Protein AF-A0AA41X0U3-F1 (afdb_monomer_lite)

InterPro domains:
  IPR011701 Major facilitator superfamily [PF07690] (2-89)
  IPR020846 Major facilitator superfamily domain [PS50850] (1-90)
  IPR036259 MFS transporter superfamily [G3DSA:1.20.1250.20] (1-90)
  IPR036259 MFS transporter superfamily [SSF103473] (1-90)

Foldseek 3Di:
DVVVLVVCLVVCCVVQVDDPVVSVVLSVLLVVLLQQLLVVLVVVCVVVHVVVSLVVLVVQLVVLVVVLVVDPDPVSNSVSSSRNSSSNND

Sequence (90 aa):
DSFLLSLLLPTLALQFGLSKAQLGMFTSVTAAGQIVGGILFGFVSDRIGRVRTALLCVGIYSLFSGLIAFAPDAHSFAALRFFGALGMGG

pLDDT: mean 74.26, std 7.01, range [48.69, 84.81]

Secondary structure (DSSP, 8-state):
-HHHHHHHHHHHHHHHT--HHHHHHHHHHHHHHHHHHHHHHHHHHHHH-HHHHHHHHHHHHHHHHHHHTT--SHHHHHHHHHHHHHTT--

Structure (mmCIF, N/CA/C/O backbone):
data_AF-A0AA41X0U3-F1
#
_entry.id   AF-A0AA41X0U3-F1
#
loop_
_atom_site.group_PDB
_atom_site.id
_atom_site.type_symbol
_atom_site.label_atom_id
_atom_site.label_alt_id
_atom_site.label_comp_id
_atom_site.label_asym_id
_atom_site.label_entity_id
_atom_site.label_seq_id
_atom_site.pdbx_PDB_ins_code
_atom_site.Cartn_x
_atom_site.Cartn_y
_atom_site.Cartn_z
_atom_site.occupancy
_atom_site.B_iso_or_equiv
_atom_site.auth_seq_id
_atom_site.auth_comp_id
_atom_site.auth_asym_id
_atom_site.auth_atom_id
_atom_site.pdbx_PDB_model_num
ATOM 1 N N . ASP A 1 1 ? 6.114 -3.048 4.140 1.00 61.50 1 ASP A N 1
ATOM 2 C CA . ASP A 1 1 ? 6.191 -3.257 2.674 1.00 61.50 1 ASP A CA 1
ATOM 3 C C . ASP A 1 1 ? 7.255 -2.515 1.898 1.00 61.50 1 ASP A C 1
ATOM 5 O O . ASP A 1 1 ? 7.813 -3.131 1.000 1.00 61.50 1 ASP A O 1
ATOM 9 N N . SER A 1 2 ? 7.550 -1.241 2.171 1.00 62.78 2 SER A N 1
ATOM 10 C CA . SER A 1 2 ? 8.542 -0.506 1.365 1.00 62.78 2 SER A CA 1
ATOM 11 C C . SER A 1 2 ? 9.924 -1.182 1.366 1.00 62.78 2 SER A C 1
ATOM 13 O O . SER A 1 2 ? 10.615 -1.181 0.354 1.00 62.78 2 SER A O 1
ATOM 15 N N . PHE A 1 3 ? 10.271 -1.876 2.458 1.00 68.38 3 PHE A N 1
ATOM 16 C CA . PHE A 1 3 ? 11.463 -2.724 2.542 1.00 68.38 3 PHE A CA 1
ATOM 17 C C . PHE A 1 3 ? 11.398 -3.969 1.634 1.00 68.38 3 PHE A C 1
ATOM 19 O O . PHE A 1 3 ? 12.358 -4.268 0.931 1.00 68.38 3 PHE A O 1
ATOM 26 N N . LEU A 1 4 ? 10.249 -4.656 1.584 1.00 70.12 4 LEU A N 1
ATOM 27 C CA . LEU A 1 4 ? 10.028 -5.797 0.684 1.00 70.12 4 LEU A CA 1
ATOM 28 C C . LEU A 1 4 ? 10.065 -5.374 -0.790 1.00 70.12 4 LEU A C 1
ATOM 30 O O . LEU A 1 4 ? 10.575 -6.120 -1.617 1.00 70.12 4 LEU A O 1
ATOM 34 N N . LEU A 1 5 ? 9.581 -4.171 -1.126 1.00 68.44 5 LEU A N 1
ATOM 35 C CA . LEU A 1 5 ? 9.740 -3.605 -2.470 1.00 68.44 5 LEU A CA 1
ATOM 36 C C . LEU A 1 5 ? 11.202 -3.381 -2.827 1.00 68.44 5 LEU A C 1
ATOM 38 O O . LEU A 1 5 ? 11.609 -3.810 -3.899 1.00 68.44 5 LEU A O 1
ATOM 42 N N . SER A 1 6 ? 11.991 -2.763 -1.945 1.00 67.50 6 SER A N 1
ATOM 43 C CA . SER A 1 6 ? 13.433 -2.595 -2.178 1.00 67.50 6 SER A CA 1
ATOM 44 C C . SER A 1 6 ? 14.158 -3.925 -2.376 1.00 67.50 6 SER A C 1
ATOM 46 O O . SER A 1 6 ? 15.086 -3.992 -3.176 1.00 67.50 6 SER A O 1
ATOM 48 N N . LEU A 1 7 ? 13.716 -4.987 -1.696 1.00 71.75 7 LEU A N 1
ATOM 49 C CA . LEU A 1 7 ? 14.285 -6.325 -1.846 1.00 71.75 7 LEU A CA 1
ATOM 50 C C . LEU A 1 7 ? 13.855 -7.018 -3.153 1.00 71.75 7 LEU A C 1
ATOM 52 O O . LEU A 1 7 ? 14.659 -7.717 -3.763 1.00 71.75 7 LEU A O 1
ATOM 56 N N . LEU A 1 8 ? 12.609 -6.811 -3.594 1.00 70.19 8 LEU A N 1
ATOM 57 C CA . LEU A 1 8 ? 12.036 -7.433 -4.798 1.00 70.19 8 LEU A CA 1
ATOM 58 C C . LEU A 1 8 ? 12.255 -6.624 -6.086 1.00 70.19 8 LEU A C 1
ATOM 60 O O . LEU A 1 8 ? 12.093 -7.141 -7.184 1.00 70.19 8 LEU A O 1
ATOM 64 N N . LEU A 1 9 ? 12.637 -5.355 -5.982 1.00 69.69 9 LEU A N 1
ATOM 65 C CA . LEU A 1 9 ? 13.005 -4.491 -7.105 1.00 69.69 9 LEU A CA 1
ATOM 66 C C . LEU A 1 9 ? 14.053 -5.127 -8.042 1.00 69.69 9 LEU A C 1
ATOM 68 O O . LEU A 1 9 ? 13.805 -5.169 -9.247 1.00 69.69 9 LEU A O 1
ATOM 72 N N . PRO A 1 10 ? 15.191 -5.656 -7.548 1.00 67.12 10 PRO A N 1
ATOM 73 C CA . PRO A 1 10 ? 16.177 -6.307 -8.409 1.00 67.12 10 PRO A CA 1
ATOM 74 C C . PRO A 1 10 ? 15.693 -7.643 -8.994 1.00 67.12 10 PRO A C 1
ATOM 76 O O . PRO A 1 10 ? 16.070 -7.976 -10.115 1.00 67.12 10 PRO A O 1
ATOM 79 N N . THR A 1 11 ? 14.838 -8.398 -8.295 1.00 68.94 11 THR A N 1
ATOM 80 C CA . THR A 1 11 ? 14.282 -9.654 -8.829 1.00 68.94 11 THR A CA 1
ATOM 81 C C . THR A 1 11 ? 13.223 -9.393 -9.899 1.00 68.94 11 THR A C 1
ATOM 83 O O . THR A 1 11 ? 13.259 -10.032 -10.944 1.00 68.94 11 THR A O 1
ATOM 86 N N . LEU A 1 12 ? 12.360 -8.389 -9.718 1.00 66.44 12 LEU A N 1
ATOM 87 C CA . LEU A 1 12 ? 11.412 -7.913 -10.735 1.00 66.44 12 LEU A CA 1
ATOM 88 C C . LEU A 1 12 ? 12.124 -7.356 -11.974 1.00 66.44 12 LEU A C 1
ATOM 90 O O . LEU A 1 12 ? 11.678 -7.593 -13.096 1.00 66.44 12 LEU A O 1
ATOM 94 N N . ALA A 1 13 ? 13.247 -6.656 -11.786 1.00 66.19 13 ALA A N 1
ATOM 95 C CA . ALA A 1 13 ? 14.082 -6.173 -12.884 1.00 66.19 13 ALA A CA 1
ATOM 96 C C . ALA A 1 13 ? 14.597 -7.322 -13.762 1.00 66.19 13 ALA A C 1
ATOM 98 O O . ALA A 1 13 ? 14.555 -7.231 -14.987 1.00 66.19 13 ALA A O 1
ATOM 99 N N . LEU A 1 14 ? 15.052 -8.408 -13.128 1.00 64.94 14 LEU A N 1
ATOM 100 C CA . LEU A 1 14 ? 15.565 -9.597 -13.810 1.00 64.94 14 LEU A CA 1
ATOM 101 C C . LEU A 1 14 ? 14.454 -10.439 -14.444 1.00 64.94 14 LEU A C 1
ATOM 103 O O . LEU A 1 14 ? 14.637 -10.954 -15.541 1.00 64.94 14 LEU A O 1
ATOM 107 N N . GLN A 1 15 ? 13.309 -10.567 -13.773 1.00 66.56 15 GLN A N 1
ATOM 108 C CA . GLN A 1 15 ? 12.215 -11.440 -14.199 1.00 66.56 15 GLN A CA 1
ATOM 109 C C . GLN A 1 15 ? 11.396 -10.847 -15.355 1.00 66.56 15 GLN A C 1
ATOM 111 O O . GLN A 1 15 ? 10.930 -11.590 -16.213 1.00 66.56 15 GLN A O 1
ATOM 116 N N . PHE A 1 16 ? 11.257 -9.519 -15.409 1.00 65.69 16 PHE A N 1
ATOM 117 C CA . PHE A 1 16 ? 10.494 -8.819 -16.450 1.00 65.69 16 PHE A CA 1
ATOM 118 C C . PHE A 1 16 ? 11.365 -8.034 -17.446 1.00 65.69 16 PHE A C 1
ATOM 120 O O . PHE A 1 16 ? 10.826 -7.390 -18.342 1.00 65.69 16 PHE A O 1
ATOM 127 N N . GLY A 1 17 ? 12.697 -8.050 -17.302 1.00 63.66 17 GLY A N 1
ATOM 128 C CA . GLY A 1 17 ? 13.610 -7.311 -18.186 1.00 63.66 17 GLY A CA 1
ATOM 129 C C . GLY A 1 17 ? 13.405 -5.789 -18.149 1.00 63.66 17 GLY A C 1
ATOM 130 O O . GLY A 1 17 ? 13.609 -5.104 -19.149 1.00 63.66 17 GLY A O 1
ATOM 131 N N . LEU A 1 18 ? 12.945 -5.258 -17.013 1.00 64.56 18 LEU A N 1
ATOM 132 C CA . LEU A 1 18 ? 12.530 -3.861 -16.874 1.00 64.56 18 LEU A CA 1
ATOM 133 C C . LEU A 1 18 ? 13.730 -2.916 -16.740 1.00 64.56 18 LEU A C 1
ATOM 135 O O . LEU A 1 18 ? 14.675 -3.169 -15.990 1.00 64.56 18 LEU A O 1
ATOM 139 N N . SER A 1 19 ? 13.651 -1.764 -17.408 1.00 66.75 19 SER A N 1
ATOM 140 C CA . SER A 1 19 ? 14.641 -0.693 -17.272 1.00 66.75 19 SER A CA 1
ATOM 141 C C . SER A 1 19 ? 14.571 -0.040 -15.884 1.00 66.75 19 SER A C 1
ATOM 143 O O . SER A 1 19 ? 13.497 0.079 -15.287 1.00 66.75 19 SER A O 1
ATOM 145 N N . LYS A 1 20 ? 15.706 0.477 -15.384 1.00 65.31 20 LYS A N 1
ATOM 146 C CA . LYS A 1 20 ? 15.784 1.224 -14.108 1.00 65.31 20 LYS A CA 1
ATOM 147 C C . LYS A 1 20 ? 14.764 2.368 -14.018 1.00 65.31 20 LYS A C 1
ATOM 149 O O . LYS A 1 20 ? 14.287 2.669 -12.928 1.00 65.31 20 LYS A O 1
ATOM 154 N N . ALA A 1 21 ? 14.391 2.967 -15.152 1.00 69.62 21 ALA A N 1
ATOM 155 C CA . ALA A 1 21 ? 13.372 4.014 -15.211 1.00 69.62 21 ALA A CA 1
ATOM 156 C C . ALA A 1 21 ? 11.960 3.503 -14.853 1.00 69.62 21 ALA A C 1
ATOM 158 O O . ALA A 1 21 ? 11.234 4.167 -14.115 1.00 69.62 21 ALA A O 1
ATOM 159 N N . GLN A 1 22 ? 11.585 2.302 -15.309 1.00 66.75 22 GLN A N 1
ATOM 160 C CA . GLN A 1 22 ? 10.285 1.696 -14.988 1.00 66.75 22 GLN A CA 1
ATOM 161 C C . GLN A 1 22 ? 10.210 1.281 -13.517 1.00 66.75 22 GLN A C 1
ATOM 163 O O . GLN A 1 22 ? 9.181 1.468 -12.875 1.00 66.75 22 GLN A O 1
ATOM 168 N N . LEU A 1 23 ? 11.319 0.797 -12.954 1.00 68.31 23 LEU A N 1
ATOM 169 C CA . LEU A 1 23 ? 11.425 0.482 -11.527 1.00 68.31 23 LEU A CA 1
ATOM 170 C C . LEU A 1 23 ? 11.224 1.724 -10.645 1.00 68.31 23 LEU A C 1
ATOM 172 O O . LEU A 1 23 ? 10.525 1.648 -9.637 1.00 68.31 23 LEU A O 1
ATOM 176 N N . GLY A 1 24 ? 11.771 2.873 -11.056 1.00 71.62 24 GLY A N 1
ATOM 177 C CA . GLY A 1 24 ? 11.511 4.158 -10.401 1.00 71.62 24 GLY A CA 1
ATOM 178 C C . GLY A 1 24 ? 10.047 4.595 -10.508 1.00 71.62 24 GLY A C 1
ATOM 179 O O . GLY A 1 24 ? 9.458 5.030 -9.524 1.00 71.62 24 GLY A O 1
ATOM 180 N N . MET A 1 25 ? 9.412 4.409 -11.669 1.00 72.56 25 MET A N 1
ATOM 181 C CA . MET A 1 25 ? 7.976 4.678 -11.815 1.00 72.56 25 MET A CA 1
ATOM 182 C C . MET A 1 25 ? 7.117 3.789 -10.908 1.00 72.56 25 MET A C 1
ATOM 184 O O . MET A 1 25 ? 6.151 4.279 -10.322 1.00 72.56 25 MET A O 1
ATOM 188 N N . PHE A 1 26 ? 7.476 2.515 -10.727 1.00 72.50 26 PHE A N 1
ATOM 189 C CA . PHE A 1 26 ? 6.742 1.609 -9.839 1.00 72.50 26 PHE A CA 1
ATOM 190 C C . PHE A 1 26 ? 6.784 2.042 -8.373 1.00 72.50 26 PHE A C 1
ATOM 192 O O . PHE A 1 26 ? 5.758 1.984 -7.685 1.00 72.50 26 PHE A O 1
ATOM 199 N N . THR A 1 27 ? 7.934 2.504 -7.881 1.00 72.88 27 THR A N 1
ATOM 200 C CA . THR A 1 27 ? 8.037 3.002 -6.503 1.00 72.88 27 THR A CA 1
ATOM 201 C C . THR A 1 27 ? 7.272 4.307 -6.322 1.00 72.88 27 THR A C 1
ATOM 203 O O . THR A 1 27 ? 6.564 4.445 -5.326 1.00 72.88 27 THR A O 1
ATOM 206 N N . SER A 1 28 ? 7.325 5.221 -7.296 1.00 79.81 28 SER A N 1
ATOM 207 C CA . SER A 1 28 ? 6.556 6.471 -7.267 1.00 79.81 2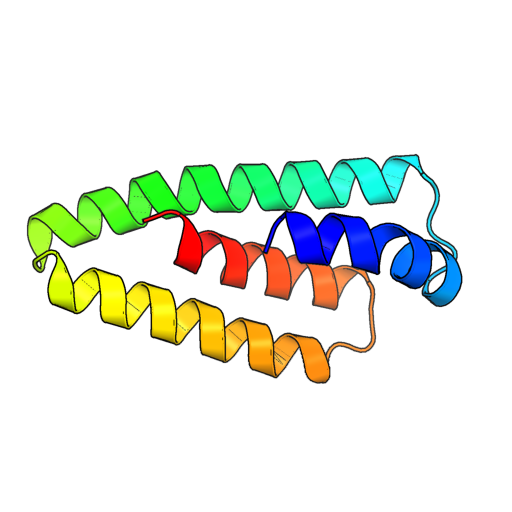8 SER A CA 1
ATOM 208 C C . SER A 1 28 ? 5.047 6.230 -7.269 1.00 79.81 28 SER A C 1
ATOM 210 O O . SER A 1 28 ? 4.340 6.825 -6.460 1.00 79.81 28 SER A O 1
ATOM 212 N N . VAL A 1 29 ? 4.551 5.326 -8.121 1.00 77.00 29 VAL A N 1
ATOM 213 C CA . VAL A 1 29 ? 3.128 4.943 -8.152 1.00 77.00 29 VAL A CA 1
ATOM 214 C C . VAL A 1 29 ? 2.714 4.322 -6.823 1.00 77.00 29 VAL A C 1
ATOM 216 O O . VAL A 1 29 ? 1.678 4.685 -6.273 1.00 77.00 29 VAL A O 1
ATOM 219 N N . THR A 1 30 ? 3.543 3.446 -6.253 1.00 76.06 30 THR A N 1
ATOM 220 C CA . THR A 1 30 ? 3.239 2.839 -4.951 1.00 76.06 30 THR A CA 1
ATOM 221 C C . THR A 1 30 ? 3.194 3.883 -3.832 1.00 76.06 30 THR A C 1
ATOM 223 O O . THR A 1 30 ? 2.269 3.869 -3.024 1.00 76.06 30 THR A O 1
ATOM 226 N N . ALA A 1 31 ? 4.152 4.814 -3.799 1.00 78.31 31 ALA A N 1
ATOM 227 C CA . ALA A 1 31 ? 4.178 5.899 -2.820 1.00 78.31 31 ALA A CA 1
ATOM 228 C C . ALA A 1 31 ? 2.956 6.821 -2.962 1.00 78.31 31 ALA A C 1
ATOM 230 O O . ALA A 1 31 ? 2.324 7.169 -1.967 1.00 78.31 31 ALA A O 1
ATOM 231 N N . ALA A 1 32 ? 2.566 7.152 -4.196 1.00 82.19 32 ALA A N 1
ATOM 232 C CA . ALA A 1 32 ? 1.342 7.900 -4.462 1.00 82.19 32 ALA A CA 1
ATOM 233 C C . ALA A 1 32 ? 0.098 7.147 -3.957 1.00 82.19 32 ALA A C 1
ATOM 235 O O . ALA A 1 32 ? -0.763 7.749 -3.318 1.00 82.19 32 ALA A O 1
ATOM 236 N N . GLY A 1 33 ? 0.035 5.828 -4.166 1.00 79.12 33 GLY A N 1
ATOM 237 C CA . GLY A 1 33 ? -1.032 4.971 -3.642 1.00 79.12 33 GLY A CA 1
ATOM 238 C C . GLY A 1 33 ? -1.119 4.994 -2.116 1.00 79.12 33 GLY A C 1
ATOM 239 O O . GLY A 1 33 ? -2.212 5.099 -1.575 1.00 79.12 33 GLY A O 1
ATOM 240 N N . GLN A 1 34 ? 0.014 4.989 -1.409 1.00 81.19 34 GLN A N 1
ATOM 241 C CA . GLN A 1 34 ? 0.031 5.101 0.057 1.00 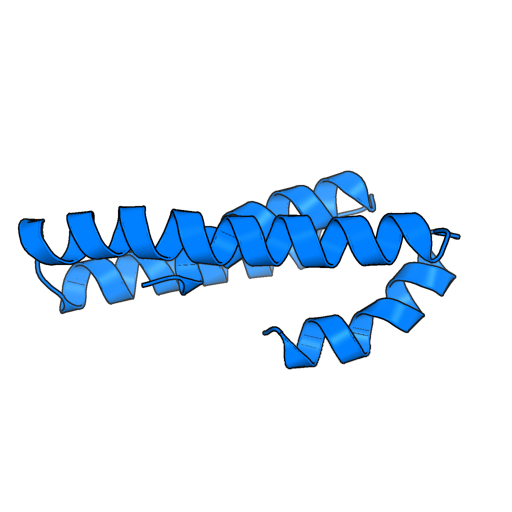81.19 34 GLN A CA 1
ATOM 242 C C . GLN A 1 34 ? -0.500 6.453 0.545 1.00 81.19 34 GLN A C 1
ATOM 244 O O . GLN A 1 34 ? -1.290 6.491 1.484 1.00 81.19 34 GLN A O 1
ATOM 249 N N . ILE A 1 35 ? -0.117 7.555 -0.109 1.00 83.44 35 ILE A N 1
ATOM 250 C CA . ILE A 1 35 ? -0.582 8.903 0.255 1.00 8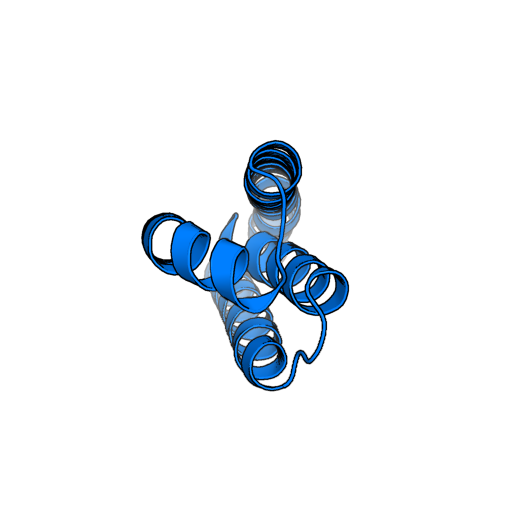3.44 35 ILE A CA 1
ATOM 251 C C . ILE A 1 35 ? -2.094 9.022 0.042 1.00 83.44 35 ILE A C 1
ATOM 253 O O . ILE A 1 35 ? -2.823 9.445 0.937 1.00 83.44 35 ILE A O 1
ATOM 257 N N . VAL A 1 36 ? -2.578 8.613 -1.134 1.00 84.81 36 VAL A N 1
ATOM 258 C CA . VAL A 1 36 ? -4.009 8.660 -1.469 1.00 84.81 36 VAL A CA 1
ATOM 259 C C . VAL A 1 36 ? -4.809 7.741 -0.546 1.00 84.81 36 VAL A C 1
ATOM 261 O O . VAL A 1 36 ? -5.878 8.119 -0.068 1.00 84.81 36 VAL A O 1
ATOM 264 N N . GLY A 1 37 ? -4.263 6.564 -0.249 1.00 79.88 37 GLY A N 1
ATOM 265 C CA . GLY A 1 37 ? -4.845 5.591 0.664 1.00 79.88 37 GLY A CA 1
ATOM 266 C C . GLY A 1 37 ? -4.987 6.156 2.065 1.00 79.88 37 GLY A C 1
ATOM 267 O O . GLY A 1 37 ? -6.066 6.097 2.639 1.00 79.88 37 GLY A O 1
ATOM 268 N N . GLY A 1 38 ? -3.943 6.797 2.584 1.00 79.69 38 GLY A N 1
ATOM 269 C CA . GLY A 1 38 ? -3.975 7.388 3.918 1.00 79.69 38 GLY A CA 1
ATOM 270 C C . GLY A 1 38 ? -4.959 8.529 4.061 1.00 79.69 38 GLY A C 1
ATOM 271 O O . GLY A 1 38 ? -5.634 8.629 5.080 1.00 79.69 38 GLY A O 1
ATOM 272 N N . ILE A 1 39 ? -5.124 9.343 3.020 1.00 83.06 39 ILE A N 1
ATOM 273 C CA . ILE A 1 39 ? -6.128 10.409 3.028 1.00 83.06 39 ILE A CA 1
ATOM 274 C C . ILE A 1 39 ? -7.540 9.810 2.988 1.00 83.06 39 ILE A C 1
ATOM 276 O O . ILE A 1 39 ? -8.384 10.187 3.799 1.00 83.06 39 ILE A O 1
ATOM 280 N N . LEU A 1 40 ? -7.802 8.858 2.0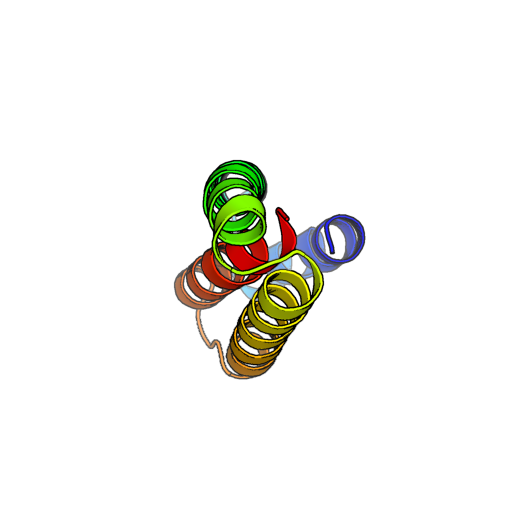83 1.00 81.75 40 LEU A N 1
ATOM 281 C CA . LEU A 1 40 ? -9.119 8.228 1.949 1.00 81.75 40 LEU A CA 1
ATOM 282 C C . LEU A 1 40 ? -9.492 7.426 3.198 1.00 81.75 40 LEU A C 1
ATOM 284 O O . LEU A 1 40 ? -10.546 7.661 3.785 1.00 81.75 40 LEU A O 1
ATOM 288 N N . PHE A 1 41 ? -8.631 6.504 3.625 1.00 77.25 41 PHE A N 1
ATOM 289 C CA . PHE A 1 41 ? -8.874 5.677 4.802 1.00 77.25 41 PHE A CA 1
ATOM 290 C C . PHE A 1 41 ? -8.794 6.488 6.098 1.00 77.25 41 PHE A C 1
ATOM 292 O O . PHE A 1 41 ? -9.562 6.209 7.009 1.00 77.25 41 PHE A O 1
ATOM 299 N N . GLY A 1 42 ? -7.996 7.553 6.175 1.00 78.25 42 GLY A N 1
ATOM 300 C CA . GLY A 1 42 ? -8.040 8.503 7.292 1.00 78.25 42 GLY A CA 1
ATOM 301 C C . GLY A 1 42 ? -9.413 9.169 7.426 1.00 78.25 42 GLY A C 1
ATOM 302 O O . GLY A 1 42 ? -10.019 9.138 8.496 1.00 78.25 42 GLY A O 1
ATOM 303 N N . PHE A 1 43 ? -9.980 9.650 6.316 1.00 81.69 43 PHE A N 1
ATOM 304 C CA . PHE A 1 43 ? -11.326 10.240 6.303 1.00 81.69 43 PHE A CA 1
ATOM 305 C C . PHE A 1 43 ? -12.423 9.223 6.658 1.00 81.69 43 PHE A C 1
ATOM 307 O O . PHE A 1 43 ? -13.417 9.544 7.314 1.00 81.69 43 PHE A O 1
ATOM 314 N N . VAL A 1 44 ? -12.254 7.973 6.220 1.00 80.25 44 VAL A N 1
ATOM 315 C CA . VAL A 1 44 ? -13.154 6.858 6.550 1.00 80.25 44 VAL A CA 1
ATOM 316 C C . VAL A 1 44 ? -13.031 6.475 8.033 1.00 80.25 44 VAL A C 1
ATOM 318 O O . VAL A 1 44 ? -14.049 6.207 8.675 1.00 80.25 44 VAL A O 1
ATOM 321 N N . SER A 1 45 ? -11.824 6.524 8.605 1.00 81.56 45 SER A N 1
ATOM 322 C CA . SER A 1 45 ? -11.546 6.272 10.026 1.00 81.56 45 SER A CA 1
ATOM 323 C C . SER A 1 45 ? -12.307 7.222 10.933 1.00 81.56 45 SER A C 1
ATOM 325 O O . SER A 1 45 ? -12.922 6.771 11.906 1.00 81.56 45 SER A O 1
ATOM 327 N N . ASP A 1 46 ? -12.355 8.498 10.567 1.00 82.69 46 ASP A N 1
ATOM 328 C CA . ASP A 1 46 ? -13.079 9.513 11.331 1.00 82.69 46 ASP A CA 1
ATOM 329 C C . ASP A 1 46 ? -14.601 9.311 11.288 1.00 82.69 46 ASP A C 1
ATOM 331 O O . ASP A 1 46 ? -15.308 9.699 12.218 1.00 82.69 46 ASP A O 1
ATOM 335 N N . ARG A 1 47 ? -15.125 8.652 10.245 1.00 82.56 47 ARG A N 1
ATOM 336 C CA . ARG A 1 47 ? -16.573 8.460 10.053 1.00 82.56 47 ARG A CA 1
ATOM 337 C C . ARG A 1 47 ? -17.113 7.142 10.604 1.00 82.56 47 ARG A C 1
ATOM 339 O O . ARG A 1 47 ? -18.227 7.107 11.117 1.00 82.56 47 ARG A O 1
ATOM 346 N N . ILE A 1 48 ? -16.365 6.050 10.444 1.00 80.31 48 ILE A N 1
ATOM 347 C CA . ILE A 1 48 ? -16.818 4.679 10.762 1.00 80.31 48 ILE A CA 1
ATOM 348 C C . ILE A 1 48 ? -16.142 4.145 12.040 1.00 80.31 48 ILE A C 1
ATOM 350 O O . ILE A 1 48 ? -16.550 3.119 12.591 1.00 80.31 48 ILE A O 1
ATOM 354 N N . GLY A 1 49 ? -15.133 4.857 12.546 1.00 77.12 49 GLY A N 1
ATOM 355 C CA . GLY A 1 49 ? -14.351 4.492 13.718 1.00 77.12 49 GLY A CA 1
ATOM 356 C C . GLY A 1 49 ? -13.035 3.799 13.356 1.00 77.12 49 GLY A C 1
ATOM 357 O O . GLY A 1 49 ? -12.946 2.992 12.422 1.00 77.12 49 GLY A O 1
ATOM 358 N N . ARG A 1 50 ? -12.007 4.087 14.161 1.00 77.81 50 ARG A N 1
ATOM 359 C CA . ARG A 1 50 ? -10.605 3.692 13.938 1.00 77.81 50 ARG A CA 1
ATOM 360 C C . ARG A 1 50 ? -10.402 2.184 13.746 1.00 77.81 50 ARG A C 1
ATOM 362 O O . ARG A 1 50 ? -9.643 1.761 12.883 1.00 77.81 50 ARG A O 1
ATOM 369 N N . VAL A 1 51 ? -11.122 1.360 14.513 1.00 82.38 51 VAL A N 1
ATOM 370 C CA . VAL A 1 51 ? -10.964 -0.110 14.505 1.00 82.38 51 VAL A CA 1
ATOM 371 C C . VAL A 1 51 ? -11.534 -0.755 13.238 1.00 82.38 51 VAL A C 1
ATOM 373 O O . VAL A 1 51 ? -10.911 -1.642 12.659 1.00 82.38 51 VAL A O 1
ATOM 376 N N . ARG A 1 52 ? -12.708 -0.306 12.776 1.00 82.81 52 ARG A N 1
ATOM 377 C CA . ARG A 1 52 ? -13.343 -0.854 11.564 1.00 82.81 52 ARG A CA 1
ATOM 378 C C . ARG A 1 52 ? -12.544 -0.511 10.317 1.00 82.81 52 ARG A C 1
ATOM 380 O O . ARG A 1 52 ? -12.430 -1.330 9.413 1.00 82.81 52 ARG A O 1
ATOM 387 N N . THR A 1 53 ? -11.958 0.677 10.308 1.00 81.81 53 THR A N 1
ATOM 388 C CA . THR A 1 53 ? -11.145 1.145 9.191 1.00 81.81 53 THR A CA 1
ATOM 389 C C . THR A 1 53 ? -9.815 0.412 9.126 1.00 81.81 53 THR A C 1
ATOM 391 O O . THR A 1 53 ? -9.450 -0.048 8.052 1.00 81.81 53 THR A O 1
ATOM 394 N N . ALA A 1 54 ? -9.167 0.161 10.270 1.00 80.06 54 ALA A N 1
ATOM 395 C CA . ALA A 1 54 ? -7.987 -0.701 10.325 1.00 80.06 54 ALA A CA 1
ATOM 396 C C . ALA A 1 54 ? -8.274 -2.123 9.801 1.00 80.06 54 ALA A C 1
ATOM 398 O O . ALA A 1 54 ? -7.479 -2.668 9.040 1.00 80.06 54 ALA A O 1
ATOM 399 N N . LEU A 1 55 ? -9.429 -2.714 10.136 1.00 83.31 55 LEU A N 1
ATOM 400 C CA . LEU A 1 55 ? -9.830 -4.022 9.595 1.00 83.31 55 LEU A CA 1
ATOM 401 C C . LEU A 1 55 ? -10.076 -3.989 8.079 1.00 83.31 55 LEU A C 1
ATOM 403 O O . LEU A 1 55 ? -9.677 -4.917 7.381 1.00 83.31 55 LEU A O 1
ATOM 407 N N . LEU A 1 56 ? -10.698 -2.926 7.560 1.00 81.94 56 LEU A N 1
ATOM 408 C CA . LEU A 1 56 ? -10.903 -2.718 6.121 1.00 81.94 56 LEU A CA 1
ATOM 409 C C . LEU A 1 56 ? -9.570 -2.578 5.376 1.00 81.94 56 LEU A C 1
ATOM 411 O O . LEU A 1 56 ? -9.356 -3.254 4.373 1.00 81.94 56 LEU A O 1
ATOM 415 N N . CYS A 1 57 ? -8.664 -1.760 5.910 1.00 80.94 57 CYS A N 1
ATOM 416 C CA . CYS A 1 57 ? -7.295 -1.579 5.439 1.00 80.94 57 CYS A CA 1
ATOM 417 C C . CYS A 1 57 ? -6.542 -2.912 5.353 1.00 80.94 57 CYS A C 1
ATOM 419 O O . CYS A 1 57 ? -6.045 -3.285 4.290 1.00 80.94 57 CYS A O 1
ATOM 421 N N . VAL A 1 58 ? -6.528 -3.677 6.450 1.00 81.81 58 VAL A N 1
ATOM 422 C CA . VAL A 1 58 ? -5.868 -4.991 6.522 1.00 81.81 58 VAL A CA 1
ATOM 423 C C . VAL A 1 58 ? -6.525 -6.009 5.587 1.00 81.81 58 VAL A C 1
ATOM 425 O O . VAL A 1 58 ? -5.818 -6.803 4.963 1.00 81.81 58 VAL A O 1
ATOM 428 N N . GLY A 1 59 ? -7.853 -5.981 5.455 1.00 83.88 59 GLY A N 1
ATOM 429 C CA . GLY A 1 59 ? -8.599 -6.850 4.547 1.00 83.88 59 GLY A CA 1
ATOM 430 C C . GLY A 1 59 ? -8.262 -6.578 3.083 1.00 83.88 59 GLY A C 1
ATOM 431 O O . GLY A 1 59 ? -7.917 -7.504 2.354 1.00 83.88 59 GLY A O 1
ATOM 432 N N . ILE A 1 60 ? -8.282 -5.308 2.672 1.00 81.50 60 ILE A N 1
ATOM 433 C CA . ILE A 1 60 ? -7.902 -4.874 1.322 1.00 81.50 60 ILE A CA 1
ATOM 434 C C . ILE A 1 60 ? -6.441 -5.235 1.057 1.00 81.50 60 ILE A C 1
ATOM 436 O O . ILE A 1 60 ? -6.147 -5.913 0.076 1.00 81.50 60 ILE A O 1
ATOM 440 N N . TYR A 1 61 ? -5.532 -4.867 1.959 1.00 80.50 61 TYR A N 1
ATOM 441 C CA . TYR A 1 61 ? -4.115 -5.184 1.817 1.00 80.50 61 TYR A CA 1
ATOM 442 C C . TYR A 1 61 ? -3.871 -6.694 1.675 1.00 80.50 61 TYR A C 1
ATOM 444 O O . TYR A 1 61 ? -3.173 -7.110 0.752 1.00 80.50 61 TYR A O 1
ATOM 452 N N . SER A 1 62 ? -4.479 -7.525 2.526 1.00 82.31 62 SER A N 1
ATOM 453 C CA . SER A 1 62 ? -4.295 -8.983 2.478 1.00 82.31 62 SER A CA 1
ATOM 454 C C . SER A 1 62 ? -4.891 -9.603 1.218 1.00 82.31 62 SER A C 1
ATOM 456 O O . SER A 1 62 ? -4.272 -10.484 0.625 1.00 82.31 62 SER A O 1
ATOM 458 N N . LEU A 1 63 ? -6.059 -9.127 0.776 1.00 84.25 63 LEU A N 1
ATOM 459 C CA . LEU A 1 63 ? -6.707 -9.611 -0.439 1.00 84.25 63 LEU A CA 1
ATOM 460 C C . LEU A 1 63 ? -5.828 -9.319 -1.660 1.00 84.25 63 LEU A C 1
ATOM 462 O O . LEU A 1 63 ? -5.459 -10.232 -2.396 1.00 84.25 63 LEU A O 1
ATOM 466 N N . PHE A 1 64 ? -5.422 -8.060 -1.831 1.00 80.38 64 PHE A N 1
ATOM 467 C CA . PHE A 1 64 ? -4.568 -7.655 -2.944 1.00 80.38 64 PHE A CA 1
ATOM 468 C C . PHE A 1 64 ? -3.179 -8.299 -2.871 1.00 80.38 64 PHE A C 1
ATOM 470 O O . PHE A 1 64 ? -2.660 -8.711 -3.903 1.00 80.38 64 PHE A O 1
ATOM 477 N N . SER A 1 65 ? -2.606 -8.469 -1.676 1.00 76.44 65 SER A N 1
ATOM 478 C CA . SER A 1 65 ? -1.337 -9.183 -1.480 1.00 76.44 65 SER A CA 1
ATOM 479 C C . SER A 1 65 ? -1.434 -10.663 -1.876 1.00 76.44 65 SER A C 1
ATOM 481 O O . SER A 1 65 ? -0.545 -11.183 -2.546 1.00 76.44 65 SER A O 1
ATOM 483 N N . GLY A 1 66 ? -2.550 -11.329 -1.566 1.00 79.38 66 GLY A N 1
ATOM 484 C CA . GLY A 1 66 ? -2.819 -12.689 -2.038 1.00 79.38 66 GLY A CA 1
ATOM 485 C C . GLY A 1 66 ? -2.979 -12.771 -3.559 1.00 79.38 66 GLY A C 1
ATOM 486 O O . GLY A 1 66 ? -2.450 -13.685 -4.188 1.00 79.38 66 GLY A O 1
ATOM 487 N N . LEU A 1 67 ? -3.640 -11.784 -4.172 1.00 80.31 67 LEU A N 1
ATOM 488 C CA . LEU A 1 67 ? -3.790 -11.702 -5.630 1.00 80.31 67 LEU A CA 1
ATOM 489 C C . LEU A 1 67 ? -2.463 -11.446 -6.359 1.00 80.31 67 LEU A C 1
ATOM 491 O O . LEU A 1 67 ? -2.300 -11.902 -7.489 1.00 80.31 67 LEU A O 1
ATOM 495 N N . ILE A 1 68 ? -1.500 -10.771 -5.723 1.00 74.25 68 ILE A N 1
ATOM 496 C CA . ILE A 1 68 ? -0.158 -10.564 -6.288 1.00 74.25 68 ILE A CA 1
ATOM 497 C C . ILE A 1 68 ? 0.543 -11.902 -6.571 1.00 74.25 68 ILE A C 1
ATOM 499 O O . ILE A 1 68 ? 1.257 -12.004 -7.566 1.00 74.25 68 ILE A O 1
ATOM 503 N N . ALA A 1 69 ? 0.303 -12.942 -5.763 1.00 73.56 69 ALA A N 1
ATOM 504 C CA . ALA A 1 69 ? 0.885 -14.270 -5.986 1.00 73.56 69 ALA A CA 1
ATOM 505 C C . ALA A 1 69 ? 0.430 -14.922 -7.306 1.00 73.56 69 ALA A C 1
ATOM 507 O O . ALA A 1 69 ? 1.120 -15.794 -7.828 1.00 73.56 69 ALA A O 1
ATOM 508 N N . PHE A 1 70 ? -0.704 -14.482 -7.856 1.00 76.06 70 PHE A N 1
ATOM 509 C CA . PHE A 1 70 ? -1.252 -14.957 -9.126 1.00 76.06 70 PHE A CA 1
ATOM 510 C C . PHE A 1 70 ? -0.978 -14.004 -10.297 1.00 76.06 70 PHE A C 1
ATOM 512 O O . PHE A 1 70 ? -1.466 -14.262 -11.393 1.00 76.06 70 PHE A O 1
ATOM 519 N N . ALA A 1 71 ? -0.240 -12.906 -10.099 1.00 69.38 71 ALA A N 1
ATOM 520 C CA . ALA A 1 71 ? -0.005 -11.911 -11.142 1.00 69.38 71 ALA A CA 1
ATOM 521 C C . ALA A 1 71 ? 1.062 -12.391 -12.154 1.00 69.38 71 ALA A C 1
ATOM 523 O O . ALA A 1 71 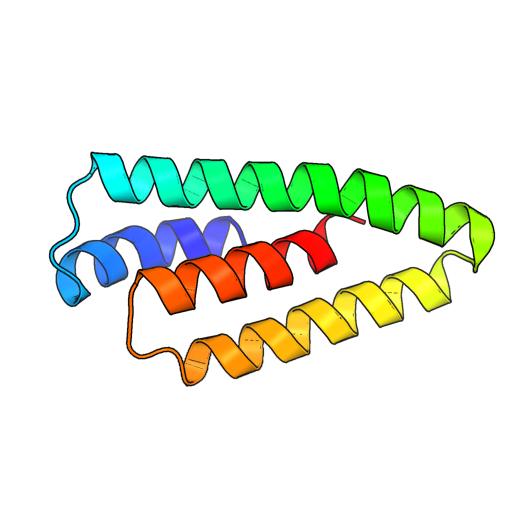? 2.227 -12.522 -11.774 1.00 69.38 71 ALA A O 1
ATOM 524 N N . PRO A 1 72 ? 0.708 -12.610 -13.439 1.00 67.38 72 PRO A N 1
ATOM 525 C CA . PRO A 1 72 ? 1.655 -13.086 -14.451 1.00 67.38 72 PRO A CA 1
ATOM 526 C C . PRO A 1 72 ? 2.471 -11.956 -15.105 1.00 67.38 72 PRO A C 1
ATOM 528 O O . PRO A 1 72 ? 3.546 -12.211 -15.638 1.00 67.38 72 PRO A O 1
ATOM 531 N N . ASP A 1 73 ? 1.996 -10.706 -15.027 1.00 72.50 73 ASP A N 1
ATOM 532 C CA . ASP A 1 73 ? 2.566 -9.549 -15.729 1.00 72.50 73 ASP A CA 1
ATOM 533 C C . ASP A 1 73 ? 2.991 -8.424 -14.778 1.00 72.50 73 ASP A C 1
ATOM 535 O O . ASP A 1 73 ? 2.321 -8.148 -13.778 1.00 72.50 73 ASP A O 1
ATOM 539 N N . ALA A 1 74 ? 4.047 -7.686 -15.145 1.00 68.62 74 ALA A N 1
ATOM 540 C CA . ALA A 1 74 ? 4.562 -6.543 -14.381 1.00 68.62 74 ALA A CA 1
ATOM 541 C C . ALA A 1 74 ? 3.509 -5.443 -14.148 1.00 68.62 74 ALA A C 1
ATOM 543 O O . ALA A 1 74 ? 3.452 -4.841 -13.075 1.00 68.62 74 ALA A O 1
ATOM 544 N N . HIS A 1 75 ? 2.649 -5.192 -15.139 1.00 70.75 75 HIS A N 1
ATOM 545 C CA . HIS A 1 75 ? 1.569 -4.208 -15.031 1.00 70.75 75 HIS A CA 1
ATOM 546 C C . HIS A 1 75 ? 0.485 -4.651 -14.045 1.00 70.75 75 HIS A C 1
ATOM 548 O O . HIS A 1 75 ? 0.048 -3.855 -13.215 1.00 70.75 75 HIS A O 1
ATOM 554 N N . SER A 1 76 ? 0.098 -5.927 -14.092 1.00 71.44 76 SER A N 1
ATOM 555 C CA . SER A 1 76 ? -0.872 -6.526 -13.171 1.00 71.44 76 SER A CA 1
ATOM 556 C C . SER A 1 76 ? -0.331 -6.542 -11.743 1.00 71.44 76 SER A C 1
ATOM 558 O O . SER A 1 76 ? -1.027 -6.133 -10.814 1.00 71.44 76 SER A O 1
ATOM 560 N N . PHE A 1 77 ? 0.942 -6.914 -11.575 1.00 74.75 77 PHE A N 1
ATOM 561 C CA . PHE A 1 77 ? 1.646 -6.875 -10.294 1.00 74.75 77 PHE A CA 1
ATOM 562 C C . PHE A 1 77 ? 1.613 -5.468 -9.688 1.00 74.75 77 PHE A C 1
ATOM 564 O O . PHE A 1 77 ? 1.294 -5.295 -8.515 1.00 74.75 77 PHE A O 1
ATOM 571 N N . ALA A 1 78 ? 1.876 -4.444 -10.495 1.00 70.94 78 ALA A N 1
ATOM 572 C CA . ALA A 1 78 ? 1.891 -3.066 -10.036 1.00 70.94 78 ALA A CA 1
ATOM 573 C C . ALA A 1 78 ? 0.517 -2.470 -9.757 1.00 70.94 78 ALA A C 1
ATOM 575 O O . ALA A 1 78 ? 0.373 -1.728 -8.789 1.00 70.94 78 ALA A O 1
ATOM 576 N N . ALA A 1 79 ? -0.490 -2.802 -10.566 1.00 74.06 79 ALA A N 1
ATOM 577 C CA . ALA A 1 79 ? -1.862 -2.387 -10.316 1.00 74.06 79 ALA A CA 1
ATOM 578 C C . ALA A 1 79 ? -2.358 -2.984 -8.992 1.00 74.06 79 ALA A C 1
ATOM 580 O O . ALA A 1 79 ? -2.789 -2.251 -8.104 1.00 74.06 79 ALA A O 1
ATOM 581 N N . LEU A 1 80 ? -2.199 -4.298 -8.806 1.00 75.44 80 LEU A N 1
ATOM 582 C CA . LEU A 1 80 ? -2.540 -4.981 -7.556 1.00 75.44 80 LEU A CA 1
ATOM 583 C C . LEU A 1 80 ? -1.765 -4.403 -6.366 1.00 75.44 80 LEU A C 1
ATOM 585 O O . LEU A 1 80 ? -2.332 -4.218 -5.291 1.00 75.44 80 LEU A O 1
ATOM 589 N N . ARG A 1 81 ? -0.491 -4.046 -6.561 1.00 73.12 81 ARG A N 1
ATOM 590 C CA . ARG A 1 81 ? 0.333 -3.419 -5.523 1.00 73.12 81 ARG A CA 1
ATOM 591 C C . ARG A 1 81 ? -0.098 -1.995 -5.200 1.00 73.12 81 ARG A C 1
ATOM 593 O O . ARG A 1 81 ? -0.064 -1.632 -4.032 1.00 73.12 81 ARG A O 1
ATOM 600 N N . PHE A 1 82 ? -0.548 -1.217 -6.181 1.00 75.00 82 PHE A N 1
ATOM 601 C CA . PHE A 1 82 ? -1.127 0.109 -5.964 1.00 75.00 82 PHE A CA 1
ATOM 602 C C . PHE A 1 82 ? -2.402 0.019 -5.118 1.00 75.00 82 PHE A C 1
ATOM 604 O O . PHE A 1 82 ? -2.528 0.726 -4.120 1.00 75.00 82 PHE A O 1
ATOM 611 N N . PHE A 1 83 ? -3.300 -0.914 -5.447 1.00 75.50 83 PHE A N 1
ATOM 612 C CA . PHE A 1 83 ? -4.518 -1.160 -4.668 1.00 75.50 83 PHE A CA 1
ATOM 613 C C . PHE A 1 83 ? -4.244 -1.734 -3.272 1.00 75.50 83 PHE A C 1
ATOM 615 O O . PHE A 1 83 ? -4.877 -1.316 -2.305 1.00 75.50 83 PHE A O 1
ATOM 622 N N . GLY A 1 84 ? -3.255 -2.617 -3.124 1.00 74.81 84 GLY A N 1
ATOM 623 C CA . GLY A 1 84 ? -2.804 -3.076 -1.809 1.00 74.81 84 GLY A CA 1
ATOM 624 C C . GLY A 1 84 ? -2.162 -1.955 -0.981 1.00 74.81 84 GLY A C 1
ATOM 625 O O . GLY A 1 84 ? -2.402 -1.856 0.220 1.00 74.81 84 GLY A O 1
ATOM 626 N N . ALA A 1 85 ? -1.383 -1.076 -1.615 1.00 70.69 85 ALA A N 1
ATOM 627 C CA . ALA A 1 85 ? -0.733 0.061 -0.967 1.00 70.69 85 ALA A CA 1
ATOM 628 C C . ALA A 1 85 ? -1.728 1.140 -0.519 1.00 70.69 85 ALA A C 1
ATOM 630 O O . ALA A 1 85 ? -1.514 1.744 0.531 1.00 70.69 85 ALA A O 1
ATOM 631 N N . LEU A 1 86 ? -2.832 1.322 -1.253 1.00 73.81 86 LEU A N 1
ATOM 632 C CA . LEU A 1 86 ? -3.962 2.149 -0.823 1.00 73.81 86 LEU A CA 1
ATOM 633 C C . LEU A 1 86 ? -4.491 1.686 0.546 1.00 73.81 86 LEU A C 1
ATOM 635 O O . LEU A 1 86 ? -4.754 2.515 1.410 1.00 73.81 86 LEU A O 1
ATOM 639 N N . GLY A 1 87 ? -4.575 0.373 0.780 1.00 68.06 87 GLY A N 1
ATOM 640 C CA . GLY A 1 87 ?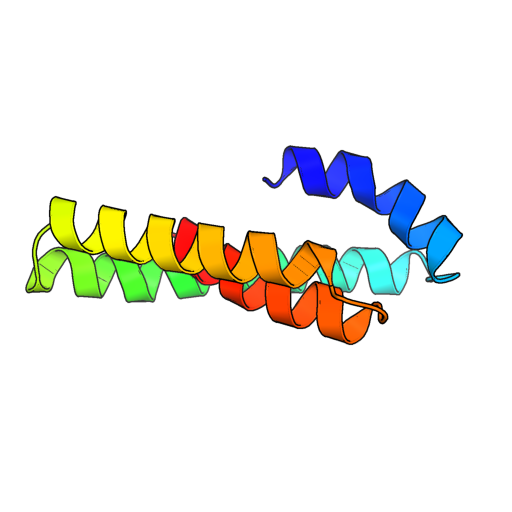 -5.042 -0.196 2.048 1.00 68.06 87 GLY A CA 1
ATOM 641 C C . GLY A 1 87 ? -4.086 -0.027 3.235 1.00 68.06 87 GLY A C 1
ATOM 642 O O . GLY A 1 87 ? -4.515 -0.194 4.363 1.00 68.06 87 GLY A O 1
ATOM 643 N N . MET A 1 88 ? -2.809 0.310 3.031 1.00 64.56 88 MET A N 1
ATOM 644 C CA . MET A 1 88 ? -1.849 0.510 4.133 1.00 64.56 88 MET A CA 1
ATOM 645 C C . MET A 1 88 ? -1.581 1.973 4.483 1.00 64.56 88 MET A C 1
ATOM 647 O O . MET A 1 88 ? -0.793 2.243 5.385 1.00 64.56 88 MET A O 1
ATOM 651 N N . GLY A 1 89 ? -2.188 2.919 3.768 1.00 59.06 89 GLY A N 1
ATOM 652 C CA . GLY A 1 89 ? -1.939 4.336 4.011 1.00 59.06 89 GLY A CA 1
ATOM 653 C C . GLY A 1 89 ? -2.545 4.886 5.309 1.00 59.06 89 GLY A C 1
ATOM 654 O O . GLY A 1 89 ? -2.180 5.993 5.693 1.00 59.06 89 GLY A O 1
ATOM 655 N N . GLY A 1 90 ? -3.475 4.164 5.949 1.00 48.69 90 GLY A N 1
ATOM 656 C CA . GLY A 1 90 ? -4.250 4.619 7.116 1.00 48.69 90 GLY A CA 1
ATOM 657 C C . GLY A 1 90 ? -3.813 4.016 8.443 1.00 48.69 90 GLY A C 1
ATOM 658 O O . GLY A 1 90 ? -3.516 2.800 8.462 1.00 48.69 90 GLY A O 1
#

Radius of gyration: 13.88 Å; chains: 1; bounding box: 33×25×33 Å

Organism: NCBI:txid2961944